Protein AF-A0A1Q8YEV8-F1 (afdb_monomer_lite)

Organism: NCBI:txid1111071

Secondary structure (DSSP, 8-state):
--HHHHHHHHHHHHHHHHHHHHTTTT--HHHHHH-HHHHHHHHHHHHHHHHHHHHHHHH-HHHHHH-TTS-HHHHHHHHHHHHH-TTT--HHHHHHIIIIIHHHHHHHHHHHHHHHHTTS----------------------------------PPPPSSPPPPP-------

Sequence (172 aa):
MNSSRIADYLEHMLEAALLACSYVEGLAREDFEQDKRTQQAVNLNLIILAEEATKVLKDNEAFANSHPQIPWRSMKGERTQMAHGYYEINLDTVWQTVQTALPGLIEIYQRCAKRFAERFVFRPLLATEIFIGDSPKCSHTSLCGNSKTTPKARTRPPIWPAPKRCSNPARV

Radius of gyration: 19.56 Å; chains: 1; bounding box: 61×42×49 Å

Foldseek 3Di:
DCPVVLLVLLVLLLVLLVQLLVLCVPNDLVRCVVDPVNVVSNLVSLLSNLVSLVVCCVVPVVVCVVCVLFVSVLSVVCNVVSVPPVPPPDSLQSVLCSVAASVLVSVVSVVVSVVSCVVVDDDDDDDDDDDDDDDDDDDDDDDDDDDDDDDPPPRDHHSDHHGDDDPPPPDD

InterPro domains:
  IPR008201 Ribonuclease HepT-like [PF01934] (13-110)

Structure (mmCIF, N/CA/C/O backbone):
data_AF-A0A1Q8YEV8-F1
#
_entry.id   AF-A0A1Q8YEV8-F1
#
loop_
_atom_site.group_PDB
_atom_site.id
_atom_site.type_symbol
_atom_site.label_atom_id
_atom_site.label_alt_id
_atom_site.label_comp_id
_atom_site.label_asym_id
_atom_site.label_entity_id
_atom_site.label_seq_id
_atom_site.pdbx_PDB_ins_code
_atom_site.Cartn_x
_atom_site.Cartn_y
_atom_site.Cartn_z
_atom_site.occupancy
_atom_site.B_iso_or_equiv
_atom_site.auth_seq_id
_atom_site.auth_comp_id
_atom_site.auth_asym_id
_atom_site.auth_atom_id
_atom_site.pdbx_PDB_model_num
ATOM 1 N N . MET A 1 1 ? 20.884 -3.942 -16.817 1.00 40.78 1 MET A N 1
ATOM 2 C CA . MET A 1 1 ? 19.631 -3.329 -16.316 1.00 40.78 1 MET A CA 1
ATOM 3 C C . MET A 1 1 ? 19.036 -4.254 -15.263 1.00 40.78 1 MET A C 1
ATOM 5 O O . MET A 1 1 ? 18.798 -5.421 -15.554 1.00 40.78 1 MET A O 1
ATOM 9 N N . ASN A 1 2 ? 18.932 -3.769 -14.023 1.00 51.00 2 ASN A N 1
ATOM 10 C CA . ASN A 1 2 ? 18.753 -4.565 -12.801 1.00 51.00 2 ASN A CA 1
ATOM 11 C C . ASN A 1 2 ? 17.334 -5.141 -12.660 1.00 51.00 2 ASN A C 1
ATOM 13 O O . ASN A 1 2 ? 16.544 -4.643 -11.866 1.00 51.00 2 ASN A O 1
ATOM 17 N N . SER A 1 3 ? 17.023 -6.211 -13.396 1.00 59.09 3 SER A N 1
ATOM 18 C CA . SER A 1 3 ? 15.749 -6.943 -13.250 1.00 59.09 3 SER A CA 1
ATOM 19 C C . SER A 1 3 ? 15.516 -7.436 -11.814 1.00 59.09 3 SER A C 1
ATOM 21 O O . SER A 1 3 ? 14.375 -7.490 -11.376 1.00 59.09 3 SER A O 1
ATOM 23 N N . SER A 1 4 ? 16.596 -7.699 -11.063 1.00 63.81 4 SER A N 1
ATOM 24 C CA . SER A 1 4 ? 16.548 -8.047 -9.634 1.00 63.81 4 SER A CA 1
ATOM 25 C C . SER A 1 4 ? 15.838 -6.989 -8.786 1.00 63.81 4 SER A C 1
ATOM 27 O O . SER A 1 4 ? 15.072 -7.343 -7.908 1.00 63.81 4 SER A O 1
ATOM 29 N N . ARG A 1 5 ? 16.022 -5.693 -9.082 1.00 82.31 5 ARG A N 1
ATOM 30 C CA . ARG A 1 5 ? 15.457 -4.611 -8.258 1.00 82.31 5 ARG A CA 1
ATOM 31 C C . ARG A 1 5 ? 13.951 -4.446 -8.433 1.00 82.31 5 ARG A C 1
ATOM 33 O O . ARG A 1 5 ? 13.282 -4.003 -7.515 1.00 82.31 5 ARG A O 1
ATOM 40 N N . ILE A 1 6 ? 13.417 -4.791 -9.608 1.00 86.50 6 ILE A N 1
ATOM 41 C CA . ILE A 1 6 ? 11.972 -4.695 -9.869 1.00 86.50 6 ILE A CA 1
ATOM 42 C C . ILE A 1 6 ? 11.220 -5.729 -9.035 1.00 86.50 6 ILE A C 1
ATOM 44 O O . ILE A 1 6 ? 10.160 -5.413 -8.507 1.00 86.50 6 ILE A O 1
ATOM 48 N N . ALA A 1 7 ? 11.765 -6.945 -8.925 1.00 86.31 7 ALA A N 1
ATOM 49 C CA . ALA A 1 7 ? 11.186 -7.987 -8.086 1.00 86.31 7 ALA A CA 1
ATOM 50 C C . ALA A 1 7 ? 11.122 -7.522 -6.624 1.00 86.31 7 ALA A C 1
ATOM 52 O O . ALA A 1 7 ? 10.035 -7.523 -6.057 1.00 86.31 7 ALA A O 1
ATOM 53 N N . ASP A 1 8 ? 12.229 -6.990 -6.091 1.00 89.06 8 ASP A N 1
ATOM 54 C CA . ASP A 1 8 ? 12.282 -6.440 -4.730 1.00 89.06 8 ASP A CA 1
ATOM 55 C C . ASP A 1 8 ? 11.231 -5.329 -4.518 1.00 89.06 8 ASP A C 1
ATOM 57 O O . ASP A 1 8 ? 10.497 -5.336 -3.532 1.00 89.06 8 ASP A O 1
ATOM 61 N N . TYR A 1 9 ? 11.095 -4.390 -5.467 1.00 91.00 9 TYR A N 1
ATOM 62 C CA . TYR A 1 9 ? 10.084 -3.326 -5.379 1.00 91.00 9 TYR A CA 1
ATOM 63 C C . TYR A 1 9 ? 8.660 -3.887 -5.372 1.00 91.00 9 TYR A C 1
ATOM 65 O O . TYR A 1 9 ? 7.830 -3.451 -4.581 1.00 91.00 9 TYR A O 1
ATOM 73 N N . LEU A 1 10 ? 8.365 -4.865 -6.231 1.00 91.19 10 LEU A N 1
ATOM 74 C CA . LEU A 1 10 ? 7.045 -5.494 -6.288 1.00 91.19 10 LEU A CA 1
ATOM 75 C C . LEU A 1 10 ? 6.728 -6.300 -5.025 1.00 91.19 10 LEU A C 1
ATOM 77 O O . LEU A 1 10 ? 5.574 -6.307 -4.602 1.00 91.19 10 LEU A O 1
ATOM 81 N N . GLU A 1 11 ? 7.721 -6.955 -4.427 1.00 90.69 11 GLU A N 1
ATOM 82 C CA . GLU A 1 11 ? 7.572 -7.668 -3.156 1.00 90.69 11 GLU A CA 1
ATOM 83 C C . GLU A 1 11 ? 7.269 -6.698 -2.012 1.00 90.69 11 GLU A C 1
ATOM 85 O O . GLU A 1 11 ? 6.273 -6.885 -1.314 1.00 90.69 11 GLU A O 1
ATOM 90 N N . HIS A 1 12 ? 8.028 -5.605 -1.885 1.00 92.06 12 HIS A N 1
ATOM 91 C CA . HIS A 1 12 ? 7.745 -4.567 -0.889 1.00 92.06 12 HIS A CA 1
ATOM 92 C C . HIS A 1 12 ? 6.364 -3.930 -1.093 1.00 92.06 12 HIS A C 1
ATOM 94 O O . HIS A 1 12 ? 5.642 -3.674 -0.130 1.00 92.06 12 HIS A O 1
ATOM 100 N N . MET A 1 13 ? 5.964 -3.688 -2.348 1.00 93.31 13 MET A N 1
ATOM 101 C CA . MET A 1 13 ? 4.626 -3.178 -2.656 1.00 93.31 13 MET A CA 1
ATOM 102 C C . MET A 1 13 ? 3.536 -4.173 -2.253 1.00 93.31 13 MET A C 1
ATOM 104 O O . MET A 1 13 ? 2.513 -3.778 -1.696 1.00 93.31 13 MET A O 1
ATOM 108 N N . LEU A 1 14 ? 3.736 -5.461 -2.526 1.00 94.06 14 LEU A N 1
ATOM 109 C CA . LEU A 1 14 ? 2.791 -6.502 -2.145 1.00 94.06 14 LEU A CA 1
ATOM 110 C C . LEU A 1 14 ? 2.643 -6.591 -0.622 1.00 94.06 14 LEU A C 1
ATOM 112 O O . LEU A 1 14 ? 1.517 -6.593 -0.129 1.00 94.06 14 LEU A O 1
ATOM 116 N N . GLU A 1 15 ? 3.755 -6.622 0.110 1.00 93.69 15 GLU A N 1
ATOM 117 C CA . GLU A 1 15 ? 3.759 -6.668 1.574 1.00 93.69 15 GLU A CA 1
ATOM 118 C C . GLU A 1 15 ? 3.039 -5.456 2.176 1.00 93.69 15 GLU A C 1
ATOM 120 O O . GLU A 1 15 ? 2.126 -5.621 2.985 1.00 93.69 15 GLU A O 1
ATOM 125 N N . ALA A 1 16 ? 3.366 -4.243 1.719 1.00 94.56 16 ALA A N 1
ATOM 126 C CA . ALA A 1 16 ? 2.732 -3.021 2.205 1.00 94.56 16 ALA A CA 1
ATOM 127 C C . ALA A 1 16 ? 1.218 -2.999 1.931 1.00 94.56 16 ALA A C 1
ATOM 129 O O . ALA A 1 16 ? 0.428 -2.599 2.788 1.00 94.56 16 ALA A O 1
ATOM 130 N N . ALA A 1 17 ? 0.787 -3.456 0.751 1.00 94.50 17 ALA A N 1
ATOM 131 C CA . ALA A 1 17 ? -0.633 -3.541 0.426 1.00 94.50 17 ALA A CA 1
ATOM 132 C C . ALA A 1 17 ? -1.368 -4.564 1.309 1.00 94.50 17 ALA A C 1
ATOM 134 O O . ALA A 1 17 ? -2.461 -4.271 1.792 1.00 94.50 17 ALA A O 1
ATOM 135 N N . LEU A 1 18 ? -0.767 -5.734 1.554 1.00 94.62 18 LEU A N 1
ATOM 136 C CA . LEU A 1 18 ? -1.335 -6.761 2.430 1.00 94.62 18 LEU A CA 1
ATOM 137 C C . LEU A 1 18 ? -1.459 -6.270 3.877 1.00 94.62 18 LEU A C 1
ATOM 139 O O . LEU A 1 18 ? -2.510 -6.457 4.484 1.00 94.62 18 LEU A O 1
ATOM 143 N N . LEU A 1 19 ? -0.430 -5.600 4.405 1.00 95.56 19 LEU A N 1
ATOM 144 C CA . LEU A 1 19 ? -0.462 -5.003 5.744 1.00 95.56 19 LEU A CA 1
ATOM 145 C C . LEU A 1 19 ? -1.547 -3.928 5.865 1.00 95.56 19 LEU A C 1
ATOM 147 O O . LEU A 1 19 ? -2.308 -3.922 6.827 1.00 95.56 19 LEU A O 1
ATOM 151 N N . ALA A 1 20 ? -1.667 -3.036 4.878 1.00 94.50 20 ALA A N 1
ATOM 152 C CA . ALA A 1 20 ? -2.713 -2.015 4.888 1.00 94.50 20 ALA A CA 1
ATOM 153 C C . ALA A 1 20 ? -4.124 -2.628 4.919 1.00 94.50 20 ALA A C 1
ATOM 155 O O . ALA A 1 20 ? -4.980 -2.138 5.654 1.00 94.50 20 ALA A O 1
ATOM 156 N N . CYS A 1 21 ? -4.362 -3.694 4.148 1.00 94.06 21 CYS A N 1
ATOM 157 C CA . CYS A 1 21 ? -5.642 -4.401 4.149 1.00 94.06 21 CYS A CA 1
ATOM 158 C C . CYS A 1 21 ? -5.900 -5.149 5.465 1.00 94.06 21 CYS A C 1
ATOM 160 O O . CYS A 1 21 ? -7.025 -5.106 5.956 1.00 94.06 21 CYS A O 1
ATOM 162 N N . SER A 1 22 ? -4.889 -5.789 6.062 1.00 95.81 22 SER A N 1
ATOM 163 C CA . SER A 1 22 ? -5.074 -6.553 7.304 1.00 95.81 22 SER A CA 1
ATOM 164 C C . SER A 1 22 ? -5.401 -5.666 8.507 1.00 95.81 22 SER A C 1
ATOM 166 O O . SER A 1 22 ? -6.171 -6.068 9.372 1.00 95.81 22 SER A O 1
ATOM 168 N N . TYR A 1 23 ? -4.896 -4.429 8.551 1.00 94.56 23 TYR A N 1
ATOM 169 C CA . TYR A 1 23 ? -5.214 -3.496 9.638 1.00 94.56 23 TYR A CA 1
ATOM 170 C C . TYR A 1 23 ? -6.669 -3.023 9.663 1.00 94.56 23 TYR A C 1
ATOM 172 O O . TYR A 1 23 ? -7.132 -2.554 10.699 1.00 94.56 23 TYR A O 1
ATOM 180 N N . VAL A 1 24 ? -7.385 -3.115 8.541 1.00 94.44 24 VAL A N 1
ATOM 181 C CA . VAL A 1 24 ? -8.796 -2.703 8.447 1.00 94.44 24 VAL A CA 1
ATOM 182 C C . VAL A 1 24 ? -9.750 -3.889 8.321 1.00 94.44 24 VAL A C 1
ATOM 184 O O . VAL A 1 24 ? -10.957 -3.700 8.163 1.00 94.44 24 VAL A O 1
ATOM 187 N N . GLU A 1 25 ? -9.226 -5.112 8.362 1.00 93.50 25 GLU A N 1
ATOM 188 C CA . GLU A 1 25 ? -10.025 -6.322 8.243 1.00 93.50 25 GLU A CA 1
ATOM 189 C C . GLU A 1 25 ? -10.980 -6.454 9.437 1.00 93.50 25 GLU A C 1
ATOM 191 O O . GLU A 1 25 ? -10.579 -6.370 10.595 1.00 93.50 25 GLU A O 1
ATOM 196 N N . GLY A 1 26 ? -12.273 -6.619 9.148 1.00 92.56 26 GLY A N 1
ATOM 197 C CA . GLY A 1 26 ? -13.317 -6.704 10.174 1.00 92.56 26 GLY A CA 1
ATOM 198 C C . GLY A 1 26 ? -13.626 -5.389 10.903 1.00 92.56 26 GLY A C 1
ATOM 199 O O . GLY A 1 26 ? -14.492 -5.385 11.775 1.00 92.56 26 GLY A O 1
ATOM 200 N N . LEU A 1 27 ? -12.969 -4.282 10.547 1.00 93.25 27 LEU A N 1
ATOM 201 C CA . LEU A 1 27 ? -13.183 -2.973 11.161 1.00 93.25 27 LEU A CA 1
ATOM 202 C C . LEU A 1 27 ? -14.345 -2.236 10.474 1.00 93.25 27 LEU A C 1
ATOM 204 O O . LEU A 1 27 ? -14.448 -2.236 9.244 1.00 93.25 27 LEU A O 1
ATOM 208 N N . ALA A 1 28 ? -15.218 -1.582 11.245 1.00 94.06 28 ALA A N 1
ATOM 209 C CA . ALA A 1 28 ? -16.213 -0.677 10.674 1.00 94.06 28 ALA A CA 1
ATOM 210 C C . ALA A 1 28 ? -15.571 0.667 10.285 1.00 94.06 28 ALA A C 1
ATOM 212 O O . ALA A 1 28 ? -14.502 1.041 10.775 1.00 94.06 28 ALA A O 1
ATOM 213 N N . ARG A 1 29 ? -16.237 1.428 9.407 1.00 91.44 29 ARG A N 1
ATOM 214 C CA . ARG A 1 29 ? -15.738 2.738 8.956 1.00 91.44 29 ARG A CA 1
ATOM 215 C C . ARG A 1 29 ? -15.567 3.694 10.134 1.00 91.44 29 ARG A C 1
ATOM 217 O O . ARG A 1 29 ? -14.560 4.394 10.204 1.00 91.44 29 ARG A O 1
ATOM 224 N N . GLU A 1 30 ? -16.545 3.716 11.026 1.00 93.38 30 GLU A N 1
ATOM 225 C CA . GLU A 1 30 ? -16.625 4.602 12.184 1.00 93.38 30 GLU A CA 1
ATOM 226 C C . GLU A 1 30 ? -15.534 4.275 13.212 1.00 93.38 30 GLU A C 1
ATOM 228 O O . GLU A 1 30 ? -14.936 5.184 13.787 1.00 93.38 30 GLU A O 1
ATOM 233 N N . ASP A 1 31 ? -15.218 2.989 13.388 1.00 94.00 31 ASP A N 1
ATOM 234 C CA . ASP A 1 31 ? -14.131 2.544 14.264 1.00 94.00 31 ASP A CA 1
ATOM 235 C C . ASP A 1 31 ? -12.770 2.963 13.696 1.00 94.00 31 ASP A C 1
ATOM 237 O O . ASP A 1 31 ? -11.914 3.479 14.418 1.00 94.00 31 ASP A O 1
ATOM 241 N N . PHE A 1 32 ? -12.589 2.839 12.376 1.00 92.81 32 PHE A N 1
ATOM 242 C CA . PHE A 1 32 ? -11.385 3.322 11.704 1.00 92.81 32 PHE A CA 1
ATOM 243 C C . PHE A 1 32 ? -11.197 4.836 11.858 1.00 92.81 32 PHE A C 1
ATOM 245 O O . PHE A 1 32 ? -10.067 5.283 12.020 1.00 92.81 32 PHE A O 1
ATOM 252 N N 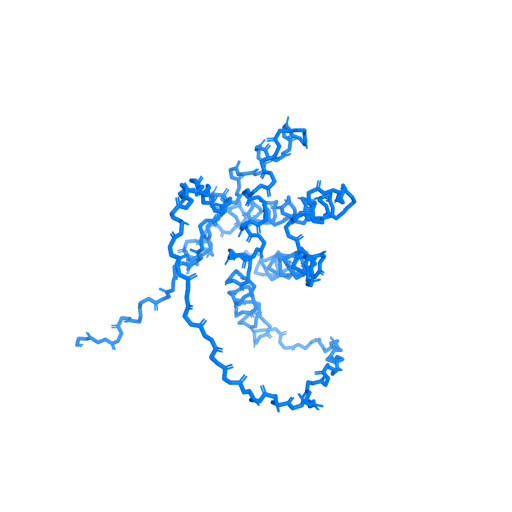. GLU A 1 33 ? -12.265 5.642 11.840 1.00 90.25 33 GLU A N 1
ATOM 253 C CA . GLU A 1 33 ? -12.181 7.099 12.061 1.00 90.25 33 GLU A CA 1
ATOM 254 C C . GLU A 1 33 ? -11.728 7.482 13.471 1.00 90.25 33 GLU A C 1
ATOM 256 O O . GLU A 1 33 ? -11.120 8.541 13.658 1.00 90.25 33 GLU A O 1
ATOM 261 N N . GLN A 1 34 ? -11.989 6.627 14.457 1.00 92.88 34 GLN A N 1
ATOM 262 C CA . GLN A 1 34 ? -11.623 6.874 15.850 1.00 92.88 34 GLN A CA 1
ATOM 263 C C . GLN A 1 34 ? -10.254 6.282 16.211 1.00 92.88 34 GLN A C 1
ATOM 265 O O . GLN A 1 34 ? -9.574 6.796 17.103 1.00 92.88 34 GLN A O 1
ATOM 270 N N . ASP A 1 35 ? -9.797 5.260 15.486 1.00 94.19 35 ASP A N 1
ATOM 271 C CA . ASP A 1 35 ? -8.506 4.619 15.717 1.00 94.19 35 ASP A CA 1
ATOM 272 C C . ASP A 1 35 ? -7.356 5.286 14.940 1.00 94.19 35 ASP A C 1
ATOM 274 O O . ASP A 1 35 ? -6.956 4.880 13.842 1.00 94.19 35 ASP A O 1
ATOM 278 N N . LYS A 1 36 ? -6.744 6.295 15.568 1.00 91.12 36 LYS A N 1
ATOM 279 C CA . LYS A 1 36 ? -5.566 6.992 15.023 1.00 91.12 36 LYS A CA 1
ATOM 280 C C . LYS A 1 36 ? -4.369 6.075 14.770 1.00 91.12 36 LYS A C 1
ATOM 282 O O . LYS A 1 36 ? -3.587 6.352 13.862 1.00 91.12 36 LYS A O 1
ATOM 287 N N . ARG A 1 37 ? -4.193 5.008 15.555 1.00 93.88 37 ARG A N 1
ATOM 288 C CA . ARG A 1 37 ? -3.063 4.085 15.386 1.00 93.88 37 ARG A CA 1
ATOM 289 C C . ARG A 1 37 ? -3.225 3.317 14.081 1.00 93.88 37 ARG A C 1
ATOM 291 O O . ARG A 1 37 ? -2.279 3.243 13.298 1.00 93.88 37 ARG A O 1
ATOM 298 N N . THR A 1 38 ? -4.425 2.803 13.831 1.00 94.06 38 THR A N 1
ATOM 299 C CA . THR A 1 38 ? -4.749 2.095 12.590 1.00 94.06 38 THR A CA 1
ATOM 300 C C . THR A 1 38 ? -4.668 3.027 11.383 1.00 94.06 38 THR A C 1
ATOM 302 O O . THR A 1 38 ? -4.045 2.671 10.382 1.00 94.06 38 THR A O 1
ATOM 305 N N . GLN A 1 39 ? -5.167 4.263 11.489 1.00 91.56 39 GLN A N 1
ATOM 306 C CA . GLN A 1 39 ? -5.002 5.277 10.436 1.00 91.56 39 GLN A CA 1
ATOM 307 C C . GLN A 1 39 ? -3.528 5.519 10.089 1.00 91.56 39 GLN A C 1
ATOM 309 O O . GLN A 1 39 ? -3.159 5.531 8.916 1.00 91.56 39 GLN A O 1
ATOM 314 N N . GLN A 1 40 ? -2.669 5.697 11.096 1.00 90.44 40 GLN A N 1
ATOM 315 C CA . GLN A 1 40 ? -1.236 5.912 10.891 1.00 90.44 40 GLN A CA 1
ATOM 316 C C . GLN A 1 40 ? -0.559 4.698 10.250 1.00 90.44 40 GLN A C 1
ATOM 318 O O . GLN A 1 40 ? 0.242 4.868 9.330 1.00 90.44 40 GLN A O 1
ATOM 323 N N . ALA A 1 41 ? -0.904 3.487 10.692 1.00 93.38 41 ALA A N 1
ATOM 324 C CA . ALA A 1 41 ? -0.370 2.250 10.132 1.00 93.38 41 ALA A CA 1
ATOM 325 C C . ALA A 1 41 ? -0.766 2.077 8.656 1.00 93.38 41 ALA A C 1
ATOM 327 O O . ALA A 1 41 ? 0.085 1.780 7.816 1.00 93.38 41 ALA A O 1
ATOM 328 N N . VAL A 1 42 ? -2.029 2.338 8.310 1.00 92.81 42 VAL A N 1
ATOM 329 C CA . VAL A 1 42 ? -2.506 2.320 6.920 1.00 92.81 42 VAL A CA 1
ATOM 330 C C . VAL A 1 42 ? -1.798 3.384 6.081 1.00 92.81 42 VAL A C 1
ATOM 332 O O . VAL A 1 42 ? -1.255 3.069 5.023 1.00 92.81 42 VAL A O 1
ATOM 335 N N . ASN A 1 43 ? -1.740 4.629 6.558 1.00 90.25 43 ASN A N 1
ATOM 336 C CA . ASN A 1 43 ? -1.121 5.734 5.823 1.00 90.25 43 ASN A CA 1
ATOM 337 C C . ASN A 1 43 ? 0.362 5.479 5.537 1.00 90.25 43 ASN A C 1
ATOM 339 O O . ASN A 1 43 ? 0.824 5.741 4.427 1.00 90.25 43 ASN A O 1
ATOM 343 N N . LEU A 1 44 ? 1.103 4.921 6.499 1.00 91.06 44 LEU A N 1
ATOM 344 C CA . LEU A 1 44 ? 2.503 4.554 6.297 1.00 91.06 44 LEU A CA 1
ATOM 345 C C . LEU A 1 44 ? 2.661 3.557 5.141 1.00 91.06 44 LEU A C 1
ATOM 347 O O . LEU A 1 44 ? 3.516 3.745 4.277 1.00 91.06 44 LEU A O 1
ATOM 351 N N . ASN A 1 45 ? 1.811 2.533 5.082 1.00 93.56 45 ASN A N 1
ATOM 352 C CA . ASN A 1 45 ? 1.858 1.539 4.012 1.00 93.56 45 ASN A CA 1
ATOM 353 C C . ASN A 1 45 ? 1.485 2.127 2.642 1.00 93.56 45 ASN A C 1
ATOM 355 O O . ASN A 1 45 ? 2.107 1.785 1.635 1.00 93.56 45 ASN A O 1
ATOM 359 N N . LEU A 1 46 ? 0.539 3.070 2.586 1.00 91.06 46 LEU A N 1
ATOM 360 C CA . LEU A 1 46 ? 0.230 3.798 1.350 1.00 91.06 46 LEU A CA 1
ATOM 361 C C . LEU A 1 46 ? 1.412 4.659 0.869 1.00 91.06 46 LEU A C 1
ATOM 363 O O . LEU A 1 46 ? 1.665 4.743 -0.335 1.00 91.06 46 LEU A O 1
ATOM 367 N N . ILE A 1 47 ? 2.174 5.252 1.791 1.00 90.19 47 ILE A N 1
ATOM 368 C CA . ILE A 1 47 ? 3.395 6.003 1.467 1.00 90.19 47 ILE A CA 1
ATOM 369 C C . ILE A 1 47 ? 4.486 5.071 0.930 1.00 90.19 47 ILE A C 1
ATOM 371 O O . ILE A 1 47 ? 5.126 5.409 -0.067 1.00 90.19 47 ILE A O 1
ATOM 375 N N . ILE A 1 48 ? 4.680 3.900 1.543 1.00 91.19 48 ILE A N 1
ATOM 376 C CA . ILE A 1 48 ? 5.639 2.890 1.064 1.00 91.19 48 ILE A CA 1
ATOM 377 C C . ILE A 1 48 ? 5.293 2.480 -0.372 1.00 91.19 48 ILE A C 1
ATOM 379 O O . ILE A 1 48 ? 6.150 2.533 -1.251 1.00 91.19 48 ILE A O 1
ATOM 383 N N . LEU A 1 49 ? 4.022 2.176 -0.645 1.00 92.12 49 LEU A N 1
ATOM 384 C CA . LEU A 1 49 ? 3.532 1.866 -1.991 1.00 92.12 49 LEU A CA 1
ATOM 385 C C . LEU A 1 49 ? 3.864 2.966 -3.010 1.00 92.12 49 LEU A C 1
ATOM 387 O O . LEU A 1 49 ? 4.317 2.679 -4.120 1.00 92.12 49 LEU A O 1
ATOM 391 N N . ALA A 1 50 ? 3.649 4.228 -2.641 1.00 90.38 50 ALA A N 1
ATOM 392 C CA . ALA A 1 50 ? 3.940 5.372 -3.495 1.00 90.38 50 ALA A CA 1
ATOM 393 C C . ALA A 1 50 ? 5.449 5.569 -3.746 1.00 90.38 50 ALA A C 1
ATOM 395 O O . ALA A 1 50 ? 5.861 5.962 -4.845 1.00 90.38 50 ALA A O 1
ATOM 396 N N . GLU A 1 51 ? 6.283 5.279 -2.748 1.00 91.06 51 GLU A N 1
ATOM 397 C CA . GLU A 1 51 ? 7.740 5.340 -2.861 1.00 91.06 51 GLU A CA 1
ATOM 398 C C . GLU A 1 51 ? 8.280 4.254 -3.795 1.00 91.06 51 GLU A C 1
ATOM 400 O O . GLU A 1 51 ? 9.038 4.556 -4.719 1.00 91.06 51 GLU A O 1
ATOM 405 N N . GLU A 1 52 ? 7.835 3.011 -3.629 1.00 92.56 52 GLU A N 1
ATOM 406 C CA . GLU A 1 52 ? 8.234 1.908 -4.507 1.00 92.56 52 GLU A CA 1
ATOM 407 C C . GLU A 1 52 ? 7.752 2.134 -5.949 1.00 92.56 52 GLU A C 1
ATOM 409 O O . GLU A 1 52 ? 8.526 1.981 -6.896 1.00 92.56 52 GLU A O 1
ATOM 414 N N . ALA A 1 53 ? 6.528 2.641 -6.143 1.00 91.69 53 ALA A N 1
ATOM 415 C CA . ALA A 1 53 ? 6.044 3.055 -7.463 1.00 91.69 53 ALA A CA 1
ATOM 416 C C . ALA A 1 53 ? 6.932 4.142 -8.102 1.00 91.69 53 ALA A C 1
ATOM 418 O O . ALA A 1 53 ? 7.177 4.132 -9.313 1.00 91.69 53 ALA A O 1
ATOM 419 N N . THR A 1 54 ? 7.450 5.072 -7.296 1.00 91.00 54 THR A N 1
ATOM 420 C CA . THR A 1 54 ? 8.370 6.119 -7.759 1.00 91.00 54 THR A CA 1
ATOM 421 C C . THR A 1 54 ? 9.716 5.537 -8.188 1.00 91.00 54 THR A C 1
ATOM 423 O O . THR A 1 54 ? 10.243 5.945 -9.227 1.00 91.00 54 THR A O 1
ATOM 426 N N . LYS A 1 55 ? 10.253 4.568 -7.437 1.00 91.38 55 LYS A N 1
ATOM 427 C CA . LYS A 1 55 ? 11.484 3.846 -7.794 1.00 91.38 55 LYS A CA 1
ATOM 428 C C . LYS A 1 55 ? 11.309 3.052 -9.084 1.00 91.38 55 LYS A C 1
ATOM 430 O O . LYS A 1 55 ? 12.153 3.167 -9.965 1.00 91.38 55 LYS A O 1
ATOM 435 N N . VAL A 1 56 ? 10.188 2.346 -9.258 1.00 91.12 56 VAL A N 1
ATOM 436 C CA . VAL A 1 56 ? 9.871 1.629 -10.508 1.00 91.12 56 VAL A CA 1
ATOM 437 C C . VAL A 1 56 ? 9.834 2.587 -11.699 1.00 91.12 56 VAL A C 1
ATOM 439 O O . VAL A 1 56 ? 10.472 2.320 -12.713 1.00 91.12 56 VAL A O 1
ATOM 442 N N . LEU A 1 57 ? 9.149 3.729 -11.579 1.00 90.31 57 LEU A N 1
ATOM 443 C CA . LEU A 1 57 ? 9.098 4.729 -12.652 1.00 90.31 57 LEU A CA 1
ATOM 444 C C . LEU A 1 57 ? 10.476 5.310 -12.997 1.00 90.31 57 LEU A C 1
ATOM 446 O O . LEU A 1 57 ? 10.728 5.613 -14.159 1.00 90.31 57 LEU A O 1
ATOM 450 N N . LYS A 1 58 ? 11.350 5.492 -12.002 1.00 89.38 58 LYS A N 1
ATOM 451 C CA . LYS A 1 58 ? 12.691 6.062 -12.185 1.00 89.38 58 LYS A CA 1
ATOM 452 C C . LYS A 1 58 ? 13.676 5.055 -12.778 1.00 89.38 58 LYS A C 1
ATOM 454 O O . LYS A 1 58 ? 14.410 5.387 -13.704 1.00 89.38 58 LYS A O 1
ATOM 459 N N . ASP A 1 59 ? 13.695 3.844 -12.237 1.00 88.44 59 ASP A N 1
ATOM 460 C CA . ASP A 1 59 ? 14.713 2.839 -12.540 1.00 88.44 59 ASP A CA 1
ATOM 461 C C . ASP A 1 59 ? 14.277 1.898 -13.676 1.00 88.44 59 ASP A C 1
ATOM 463 O O . ASP A 1 59 ? 15.116 1.218 -14.278 1.00 88.44 59 ASP A O 1
ATOM 467 N N . ASN A 1 60 ? 12.972 1.823 -13.974 1.00 87.31 60 ASN A N 1
ATOM 468 C CA . ASN A 1 60 ? 12.427 0.934 -14.997 1.00 87.31 60 ASN A CA 1
ATOM 469 C C . ASN A 1 60 ? 11.095 1.404 -15.623 1.00 87.31 60 ASN A C 1
ATOM 471 O O . ASN A 1 60 ? 10.069 0.724 -15.560 1.00 87.31 60 ASN A O 1
ATOM 475 N N . GLU A 1 61 ? 11.112 2.547 -16.311 1.00 88.06 61 GLU A N 1
ATOM 476 C CA . GLU A 1 61 ? 9.915 3.093 -16.971 1.00 88.06 61 GLU A CA 1
ATOM 477 C C . GLU A 1 61 ? 9.283 2.126 -17.998 1.00 88.06 61 GLU A C 1
ATOM 479 O O . GLU A 1 61 ? 8.059 2.045 -18.111 1.00 88.06 61 GLU A O 1
ATOM 484 N N . ALA A 1 62 ? 10.092 1.326 -18.703 1.00 89.06 62 ALA A N 1
ATOM 485 C CA . ALA A 1 62 ? 9.594 0.315 -19.641 1.00 89.06 62 ALA A CA 1
ATOM 486 C C . ALA A 1 62 ? 8.699 -0.735 -18.954 1.00 89.06 62 ALA A C 1
ATOM 488 O O . ALA A 1 62 ? 7.664 -1.130 -19.500 1.00 89.06 62 ALA A O 1
ATOM 489 N N . PHE A 1 63 ? 9.049 -1.153 -17.732 1.00 89.38 63 PHE A N 1
ATOM 490 C CA . PHE A 1 63 ? 8.210 -2.0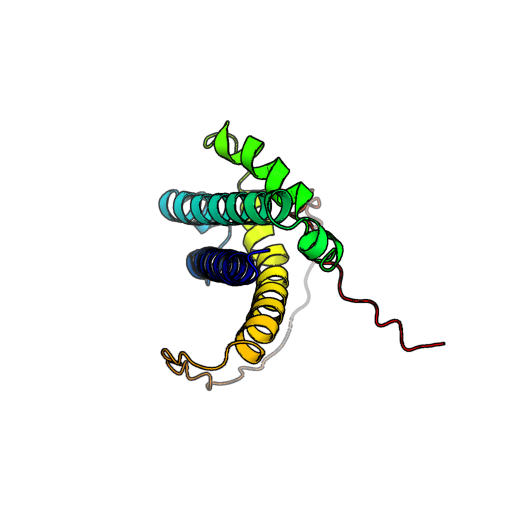49 -16.944 1.00 89.38 63 PHE A CA 1
ATOM 491 C C . PHE A 1 63 ? 6.877 -1.387 -16.581 1.00 89.38 63 PHE A C 1
ATOM 493 O O . PHE A 1 63 ? 5.825 -1.989 -16.803 1.00 89.38 63 PHE A O 1
ATOM 500 N N . ALA A 1 64 ? 6.901 -0.135 -16.115 1.00 89.12 64 ALA A N 1
ATOM 501 C CA . ALA A 1 64 ? 5.686 0.612 -15.791 1.00 89.12 64 ALA A CA 1
ATOM 502 C C . ALA A 1 64 ? 4.757 0.765 -17.011 1.00 89.12 64 ALA A C 1
ATOM 504 O O . ALA A 1 64 ? 3.553 0.525 -16.910 1.00 89.12 64 ALA A O 1
ATOM 505 N N . ASN A 1 65 ? 5.319 1.070 -18.185 1.00 89.19 65 ASN A N 1
ATOM 506 C CA . ASN A 1 65 ? 4.569 1.201 -19.438 1.00 89.19 65 ASN A CA 1
ATOM 507 C C . ASN A 1 65 ? 3.948 -0.124 -19.909 1.00 89.19 65 ASN A C 1
ATOM 509 O O . ASN A 1 65 ? 2.876 -0.114 -20.509 1.00 89.19 65 ASN A O 1
ATOM 513 N N . SER A 1 66 ? 4.586 -1.263 -19.620 1.00 88.94 66 SER A N 1
ATOM 514 C CA . SER A 1 66 ? 4.024 -2.594 -19.914 1.00 88.94 66 SER A CA 1
ATOM 515 C C . SER A 1 66 ? 2.968 -3.064 -18.904 1.00 88.94 66 SER A C 1
ATOM 517 O O . SER A 1 66 ? 2.249 -4.022 -19.184 1.00 88.94 66 SER A O 1
ATOM 519 N N . HIS A 1 67 ? 2.828 -2.374 -17.766 1.00 89.56 67 HIS A N 1
ATOM 520 C CA . HIS A 1 67 ? 1.830 -2.663 -16.733 1.00 89.56 67 HIS A CA 1
ATOM 521 C C . HIS A 1 67 ? 0.938 -1.436 -16.447 1.00 89.56 67 HIS A C 1
ATOM 523 O O . HIS A 1 67 ? 0.905 -0.954 -15.309 1.00 89.56 67 HIS A O 1
ATOM 529 N N . PRO A 1 68 ? 0.188 -0.918 -17.445 1.00 89.62 68 PRO A N 1
ATOM 530 C CA . PRO A 1 68 ? -0.629 0.294 -17.306 1.00 89.62 68 PRO A CA 1
ATOM 531 C C . PRO A 1 68 ? -1.849 0.123 -16.386 1.00 89.62 68 PRO A C 1
ATOM 533 O O . PRO A 1 68 ? -2.523 1.099 -16.061 1.00 89.62 68 PRO A O 1
ATOM 536 N N . GLN A 1 69 ? -2.162 -1.109 -15.979 1.00 89.06 69 GLN A N 1
ATOM 537 C CA . GLN A 1 69 ? -3.198 -1.408 -14.994 1.00 89.06 69 GLN A CA 1
ATOM 538 C C . GLN A 1 69 ? -2.848 -0.897 -13.591 1.00 89.06 69 GLN A C 1
ATOM 540 O O . GLN A 1 69 ? -3.758 -0.651 -12.806 1.00 89.06 69 GLN A O 1
ATOM 545 N N . ILE A 1 70 ? -1.557 -0.730 -13.281 1.00 89.19 70 ILE A N 1
ATOM 546 C CA . ILE A 1 70 ? -1.107 -0.120 -12.029 1.00 89.19 70 ILE A CA 1
ATOM 547 C C . ILE A 1 70 ? -1.036 1.397 -12.259 1.00 89.19 70 ILE A C 1
ATOM 549 O O . ILE A 1 70 ? -0.384 1.844 -13.208 1.00 89.19 70 ILE A O 1
ATOM 553 N N . PRO A 1 71 ? -1.685 2.222 -11.421 1.00 89.50 71 PRO A N 1
ATOM 554 C CA . PRO A 1 71 ? -1.742 3.666 -11.614 1.00 89.50 71 PRO A CA 1
ATOM 555 C C . PRO A 1 71 ? -0.457 4.360 -11.125 1.00 89.50 71 PRO A C 1
ATOM 557 O O . PRO A 1 71 ? -0.501 5.259 -10.289 1.00 89.50 71 PRO A O 1
ATOM 560 N N . TRP A 1 72 ? 0.701 3.974 -11.671 1.00 89.62 72 TRP A N 1
ATOM 561 C CA . TRP A 1 72 ? 2.040 4.385 -11.222 1.00 89.62 72 TRP A CA 1
ATOM 562 C C . TRP A 1 72 ? 2.198 5.894 -11.004 1.00 89.62 72 TRP A C 1
ATOM 564 O O . TRP A 1 72 ? 2.731 6.338 -9.989 1.00 89.62 72 TRP A O 1
ATOM 574 N N . ARG A 1 73 ? 1.732 6.703 -11.966 1.00 85.62 73 ARG A N 1
ATOM 575 C CA . ARG A 1 73 ? 1.855 8.168 -11.909 1.00 85.62 73 ARG A CA 1
ATOM 576 C C . ARG A 1 73 ? 0.960 8.778 -10.832 1.00 85.62 73 ARG A C 1
ATOM 578 O O . ARG A 1 73 ? 1.393 9.717 -10.173 1.00 85.62 73 ARG A O 1
ATOM 585 N N . SER A 1 74 ? -0.239 8.228 -10.630 1.00 83.12 74 SER A N 1
ATOM 586 C CA . SER A 1 74 ? -1.120 8.628 -9.529 1.00 83.12 74 SER A CA 1
ATOM 587 C C . SER A 1 74 ? -0.494 8.257 -8.187 1.00 83.12 74 SER A C 1
ATOM 589 O O . SER A 1 74 ? -0.403 9.108 -7.316 1.00 83.12 74 SER A O 1
ATOM 591 N N . MET A 1 75 ? 0.052 7.043 -8.049 1.00 85.00 75 MET A N 1
ATOM 592 C CA . MET A 1 75 ? 0.761 6.622 -6.832 1.00 85.00 75 MET A CA 1
ATOM 593 C C . MET A 1 75 ? 1.917 7.562 -6.487 1.00 85.00 75 MET A C 1
ATOM 595 O O . MET A 1 75 ? 1.994 8.052 -5.365 1.00 85.00 75 MET A O 1
ATOM 599 N N . LYS A 1 76 ? 2.757 7.901 -7.471 1.00 79.44 76 LYS A N 1
ATOM 600 C CA . LYS A 1 76 ? 3.841 8.876 -7.303 1.00 79.44 76 LYS A CA 1
ATOM 601 C C . LYS A 1 76 ? 3.338 10.270 -6.902 1.00 79.44 76 LYS A C 1
ATOM 603 O O . LYS A 1 76 ? 3.950 10.899 -6.044 1.00 79.44 76 LYS A O 1
ATOM 608 N N . GLY A 1 77 ? 2.264 10.761 -7.524 1.00 69.19 77 GLY A N 1
ATOM 609 C CA . GLY A 1 77 ? 1.705 12.088 -7.237 1.00 69.19 77 GLY A CA 1
ATOM 610 C C . GLY A 1 77 ? 1.134 12.208 -5.822 1.00 69.19 77 GLY A C 1
ATOM 611 O O . GLY A 1 77 ? 1.351 13.210 -5.144 1.00 69.19 77 GLY A O 1
ATOM 612 N N . GLU A 1 78 ? 0.488 11.150 -5.340 1.00 66.38 78 GLU A N 1
ATOM 613 C CA . GLU A 1 78 ? -0.163 11.109 -4.025 1.00 66.38 78 GLU A CA 1
ATOM 614 C C . GLU A 1 78 ? 0.839 11.041 -2.861 1.00 66.38 78 GLU A C 1
ATOM 616 O O . GLU A 1 78 ? 0.514 11.454 -1.748 1.00 66.38 78 GLU A O 1
ATOM 621 N N . ARG A 1 79 ? 2.101 10.643 -3.109 1.00 62.81 79 ARG A N 1
ATOM 622 C CA . ARG A 1 79 ? 3.188 10.775 -2.119 1.00 62.81 79 ARG A CA 1
ATOM 623 C C . ARG A 1 79 ? 3.331 12.221 -1.646 1.00 62.81 79 ARG A C 1
ATOM 625 O O . ARG A 1 79 ? 3.509 12.457 -0.454 1.00 62.81 79 ARG A O 1
ATOM 632 N N . THR A 1 80 ? 3.264 13.187 -2.564 1.00 56.38 80 THR A N 1
ATOM 633 C CA . THR A 1 80 ? 3.426 14.612 -2.241 1.00 56.38 80 THR A CA 1
ATOM 634 C C . THR A 1 80 ? 2.276 15.116 -1.374 1.00 56.38 80 THR A C 1
ATOM 636 O O . THR A 1 80 ? 2.507 15.910 -0.468 1.00 56.38 80 THR A O 1
ATOM 639 N N . GLN A 1 81 ? 1.060 14.610 -1.591 1.00 60.81 81 GLN A N 1
ATOM 640 C CA . GLN A 1 81 ? -0.114 15.005 -0.818 1.00 60.81 81 GLN A CA 1
ATOM 641 C C . GLN A 1 81 ? -0.157 14.338 0.567 1.00 60.81 81 GLN A C 1
ATOM 643 O O . GLN A 1 81 ? -0.419 15.019 1.556 1.00 60.81 81 GLN A O 1
ATOM 648 N N . MET A 1 82 ? 0.194 13.050 0.673 1.00 65.00 82 MET A N 1
ATOM 649 C CA . MET A 1 82 ? 0.275 12.352 1.966 1.00 65.00 82 MET A CA 1
ATOM 650 C C . MET A 1 82 ? 1.441 12.839 2.839 1.00 65.00 82 MET A C 1
ATOM 652 O O . MET A 1 82 ? 1.300 12.921 4.056 1.00 65.00 82 MET A O 1
ATOM 656 N N . ALA A 1 83 ? 2.588 13.189 2.242 1.00 57.66 83 ALA A N 1
ATOM 657 C CA . ALA A 1 83 ? 3.773 13.619 2.989 1.00 57.66 83 ALA A CA 1
ATOM 658 C C . ALA A 1 83 ? 3.697 15.070 3.497 1.00 57.66 83 ALA A C 1
ATOM 660 O O . ALA A 1 83 ? 4.346 15.393 4.489 1.00 57.66 83 ALA A O 1
ATOM 661 N N . HIS A 1 84 ? 2.936 15.948 2.833 1.00 57.53 84 HIS A N 1
ATOM 662 C CA . HIS A 1 84 ? 2.853 17.371 3.193 1.00 57.53 84 HIS A CA 1
ATOM 663 C C . HIS A 1 84 ? 1.740 17.704 4.197 1.00 57.53 84 HIS A C 1
ATOM 665 O O . HIS A 1 84 ? 1.733 18.807 4.737 1.00 57.53 84 HIS A O 1
ATOM 671 N N . GLY A 1 85 ? 0.830 16.774 4.499 1.00 52.97 85 GLY A N 1
ATOM 672 C CA . GLY A 1 85 ? -0.310 17.074 5.359 1.00 52.97 85 GLY A CA 1
ATOM 673 C C . GLY A 1 85 ? -0.901 15.852 6.036 1.00 52.97 85 GLY A C 1
ATOM 674 O O . GLY A 1 85 ? -2.066 15.561 5.811 1.00 52.97 85 GLY A O 1
ATOM 675 N N . TYR A 1 86 ? -0.151 15.177 6.918 1.00 53.66 86 TYR A N 1
ATOM 676 C CA . TYR A 1 86 ? -0.683 14.101 7.778 1.00 53.66 86 TYR A CA 1
ATOM 677 C C . TYR A 1 86 ? -1.964 14.496 8.548 1.00 53.66 86 TYR A C 1
ATOM 679 O O . TYR A 1 86 ? -2.721 13.619 8.951 1.00 53.66 86 TYR A O 1
ATOM 687 N N . TYR A 1 87 ? -2.219 15.797 8.736 1.00 50.41 87 TYR A N 1
ATOM 688 C CA . TYR A 1 87 ? -3.417 16.333 9.393 1.00 50.41 87 TYR A CA 1
ATOM 689 C C . TYR A 1 87 ? -4.601 16.613 8.447 1.00 50.41 87 TYR A C 1
ATOM 691 O O . TYR A 1 87 ? -5.720 16.760 8.927 1.00 50.41 87 TYR A O 1
ATOM 699 N N . GLU A 1 88 ? -4.383 16.669 7.130 1.00 63.69 88 GLU A N 1
ATOM 700 C CA . GLU A 1 88 ? -5.414 16.993 6.125 1.00 63.69 88 GLU A CA 1
ATOM 701 C C . GLU A 1 88 ? -5.740 15.813 5.192 1.00 63.69 88 GLU A C 1
ATOM 703 O O . GLU A 1 88 ? -6.511 15.958 4.238 1.00 63.69 88 GLU A O 1
ATOM 708 N N . ILE A 1 89 ? -5.176 14.626 5.453 1.00 72.69 89 ILE A N 1
ATOM 709 C CA . ILE A 1 89 ? -5.506 13.423 4.686 1.00 72.69 89 ILE A CA 1
ATOM 710 C C . ILE A 1 89 ? -6.990 13.108 4.887 1.00 72.69 89 ILE A C 1
ATOM 712 O O . ILE A 1 89 ? -7.461 12.869 5.999 1.00 72.69 89 ILE A O 1
ATOM 716 N N . ASN A 1 90 ? -7.732 13.078 3.783 1.00 81.06 90 ASN A N 1
ATOM 717 C CA . ASN A 1 90 ? -9.136 12.709 3.802 1.00 81.06 90 ASN A CA 1
ATOM 718 C C . ASN A 1 90 ? -9.276 11.203 4.095 1.00 81.06 90 ASN A C 1
ATOM 720 O O . ASN A 1 90 ? -8.972 10.362 3.242 1.00 81.06 90 ASN A O 1
ATOM 724 N N . LEU A 1 91 ? -9.752 10.881 5.301 1.00 85.62 91 LEU A N 1
ATOM 725 C CA . LEU A 1 91 ? -9.924 9.506 5.772 1.00 85.62 91 LEU A CA 1
ATOM 726 C C . LEU A 1 91 ? -10.934 8.704 4.940 1.00 85.62 91 LEU A C 1
ATOM 728 O O . LEU A 1 91 ? -10.753 7.495 4.808 1.00 85.62 91 LEU A O 1
ATOM 732 N N . ASP A 1 92 ? -11.938 9.341 4.320 1.00 85.94 92 ASP A N 1
ATOM 733 C CA . ASP A 1 92 ? -12.858 8.64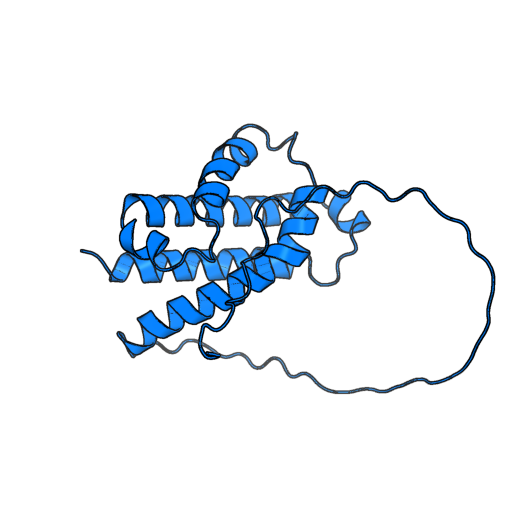4 3.410 1.00 85.94 92 ASP A CA 1
ATOM 734 C C . ASP A 1 92 ? -12.104 8.120 2.197 1.00 85.94 92 ASP A C 1
ATOM 736 O O . ASP A 1 92 ? -12.286 6.976 1.783 1.00 85.94 92 ASP A O 1
ATOM 740 N N . THR A 1 93 ? -11.231 8.953 1.633 1.00 85.06 93 THR A N 1
ATOM 741 C CA . THR A 1 93 ? -10.436 8.584 0.467 1.00 85.06 93 THR A CA 1
ATOM 742 C C . THR A 1 93 ? -9.467 7.453 0.819 1.00 85.06 93 THR A C 1
ATOM 744 O O . THR A 1 93 ? -9.346 6.500 0.049 1.00 85.06 93 THR A O 1
ATOM 747 N N . VAL A 1 94 ? -8.824 7.501 1.993 1.00 88.62 94 VAL A N 1
ATOM 748 C CA . VAL A 1 94 ? -7.957 6.415 2.496 1.00 88.62 94 VAL A CA 1
ATOM 749 C C . VAL A 1 94 ? -8.750 5.122 2.652 1.00 88.62 94 VAL A C 1
ATOM 751 O O . VAL A 1 94 ? -8.371 4.103 2.077 1.00 88.62 94 VAL A O 1
ATOM 754 N N . TRP A 1 95 ? -9.885 5.173 3.349 1.00 90.44 95 TRP A N 1
ATOM 755 C CA . TRP A 1 95 ? -10.744 4.015 3.569 1.00 90.44 95 TRP A CA 1
ATOM 756 C C . TRP A 1 95 ? -11.194 3.375 2.252 1.00 90.44 95 TRP A C 1
ATOM 758 O O . TRP A 1 95 ? -11.029 2.173 2.049 1.00 90.44 95 TRP A O 1
ATOM 768 N N . GLN A 1 96 ? -11.688 4.183 1.309 1.00 88.62 96 GLN A N 1
ATOM 769 C CA . GLN A 1 96 ? -12.075 3.707 -0.022 1.00 88.62 96 GLN A CA 1
ATOM 770 C C . GLN A 1 96 ? -10.901 3.069 -0.764 1.00 88.62 96 GLN A C 1
ATOM 772 O O . GLN A 1 96 ? -11.073 2.057 -1.442 1.00 88.62 96 GLN A O 1
ATOM 777 N N . THR A 1 97 ? -9.701 3.631 -0.632 1.00 89.38 97 THR A N 1
ATOM 778 C CA . THR A 1 97 ? -8.493 3.109 -1.286 1.00 89.38 97 THR A CA 1
ATOM 779 C C . THR A 1 97 ? -8.170 1.710 -0.793 1.00 89.38 97 THR A C 1
ATOM 781 O O . THR A 1 97 ? -8.000 0.807 -1.613 1.00 89.38 97 THR A O 1
ATOM 784 N N . VAL A 1 98 ? -8.159 1.510 0.526 1.00 90.88 98 VAL A N 1
ATOM 785 C CA . VAL A 1 98 ? -7.855 0.205 1.128 1.00 90.88 98 VAL A CA 1
ATOM 786 C C . VAL A 1 98 ? -8.942 -0.824 0.828 1.00 90.88 98 VAL A C 1
ATOM 788 O O . VAL A 1 98 ? -8.618 -1.971 0.544 1.00 90.88 98 VAL A O 1
ATOM 791 N N . GLN A 1 99 ? -10.213 -0.419 0.811 1.00 89.81 99 GLN A N 1
ATOM 792 C CA . GLN A 1 99 ? -11.322 -1.349 0.585 1.00 89.81 99 GLN A CA 1
ATOM 793 C C . GLN A 1 99 ? -11.540 -1.716 -0.889 1.00 89.81 99 GLN A C 1
ATOM 795 O O . GLN A 1 99 ? -12.072 -2.783 -1.187 1.00 89.81 99 GLN A O 1
ATOM 800 N N . THR A 1 100 ? -11.168 -0.843 -1.833 1.00 87.81 100 THR A N 1
ATOM 801 C CA . THR A 1 100 ? -11.528 -1.032 -3.253 1.00 87.81 100 THR A CA 1
ATOM 802 C C . THR A 1 100 ? -10.333 -1.126 -4.192 1.00 87.81 100 THR A C 1
ATOM 804 O O . THR A 1 100 ? -10.308 -1.993 -5.065 1.00 87.81 100 THR A O 1
ATOM 807 N N . ALA A 1 101 ? -9.335 -0.255 -4.039 1.00 87.69 101 ALA A N 1
ATOM 808 C CA . ALA A 1 101 ? -8.223 -0.167 -4.977 1.00 87.69 101 ALA A CA 1
ATOM 809 C C . ALA A 1 101 ? -7.113 -1.168 -4.635 1.00 87.69 101 ALA A C 1
ATOM 811 O O . ALA A 1 101 ? -6.630 -1.870 -5.526 1.00 87.69 101 ALA A O 1
ATOM 812 N N . LEU A 1 102 ? -6.738 -1.267 -3.354 1.00 89.81 102 LEU A N 1
ATOM 813 C CA . LEU A 1 102 ? -5.654 -2.143 -2.894 1.00 89.81 102 LEU A CA 1
ATOM 814 C C . LEU A 1 102 ? -5.880 -3.626 -3.218 1.00 89.81 102 LEU A C 1
ATOM 816 O O . LEU A 1 102 ? -4.950 -4.222 -3.761 1.00 89.81 102 LEU A O 1
ATOM 820 N N . PRO A 1 103 ? -7.066 -4.227 -2.993 1.00 90.81 103 PRO A N 1
ATOM 821 C CA . PRO A 1 103 ? -7.284 -5.643 -3.293 1.00 90.81 103 PRO A CA 1
ATOM 822 C C . PRO A 1 103 ? -7.017 -5.979 -4.764 1.00 90.81 103 PRO A C 1
ATOM 824 O O . PRO A 1 103 ? -6.344 -6.960 -5.075 1.00 90.81 103 PRO A O 1
ATOM 827 N N . GLY A 1 104 ? -7.446 -5.107 -5.684 1.00 89.75 104 GLY A N 1
ATOM 828 C CA . GLY A 1 104 ? -7.162 -5.277 -7.109 1.00 89.75 104 GLY A CA 1
ATOM 829 C C . GLY A 1 104 ? -5.676 -5.122 -7.452 1.00 89.75 104 GLY A C 1
ATOM 830 O O . GLY A 1 104 ? -5.181 -5.782 -8.365 1.00 89.75 104 GLY A O 1
ATOM 831 N N . LEU A 1 105 ? -4.949 -4.260 -6.737 1.00 89.94 105 LEU A N 1
ATOM 832 C CA . LEU A 1 105 ? -3.508 -4.082 -6.927 1.00 89.94 105 LEU A CA 1
ATOM 833 C C . LEU A 1 105 ? -2.710 -5.280 -6.400 1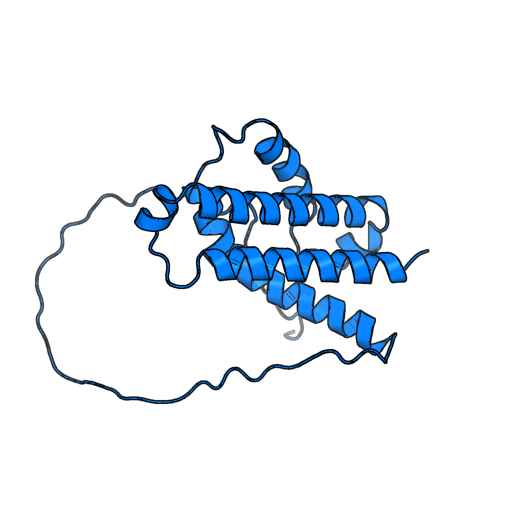.00 89.94 105 LEU A C 1
ATOM 835 O O . LEU A 1 105 ? -1.775 -5.710 -7.075 1.00 89.94 105 LEU A O 1
ATOM 839 N N . ILE A 1 106 ? -3.112 -5.865 -5.268 1.00 91.31 106 ILE A N 1
ATOM 840 C CA . ILE A 1 106 ? -2.504 -7.074 -4.690 1.00 91.31 106 ILE A CA 1
ATOM 841 C C . ILE A 1 106 ? -2.503 -8.216 -5.710 1.00 91.31 106 ILE A C 1
ATOM 843 O O . ILE A 1 106 ? -1.454 -8.814 -5.957 1.00 91.31 106 ILE A O 1
ATOM 847 N N . GLU A 1 107 ? -3.636 -8.475 -6.370 1.00 89.38 107 GLU A N 1
ATOM 848 C CA . GLU A 1 107 ? -3.727 -9.514 -7.406 1.00 89.38 107 GLU A CA 1
ATOM 849 C C . GLU A 1 107 ? -2.733 -9.287 -8.556 1.00 89.38 107 GLU A C 1
ATOM 851 O O . GLU A 1 107 ? -2.159 -10.234 -9.108 1.00 89.38 107 GLU A O 1
ATOM 856 N N . ILE A 1 108 ? -2.521 -8.026 -8.940 1.00 89.25 108 ILE A N 1
ATOM 857 C CA . ILE A 1 108 ? -1.584 -7.671 -10.006 1.00 89.25 108 ILE A CA 1
ATOM 858 C C . ILE A 1 108 ? -0.146 -7.852 -9.523 1.00 89.25 108 ILE A C 1
ATOM 860 O O . ILE A 1 108 ? 0.644 -8.464 -10.241 1.00 89.25 108 ILE A O 1
ATOM 864 N N . TYR A 1 109 ? 0.196 -7.368 -8.327 1.00 89.50 109 TYR A N 1
ATOM 865 C CA . TYR A 1 109 ? 1.540 -7.509 -7.764 1.00 89.50 109 TYR A CA 1
ATOM 866 C C . TYR A 1 109 ? 1.923 -8.977 -7.613 1.00 89.50 109 TYR A C 1
ATOM 868 O O . TYR A 1 109 ? 2.993 -9.366 -8.072 1.00 89.50 109 TYR A O 1
ATOM 876 N N . GLN A 1 110 ? 1.021 -9.820 -7.104 1.00 87.88 110 GLN A N 1
ATOM 877 C CA . GLN A 1 110 ? 1.231 -11.267 -7.020 1.00 87.88 110 GLN A CA 1
ATOM 878 C C . GLN A 1 110 ? 1.492 -11.893 -8.394 1.00 87.88 110 GLN A C 1
ATOM 880 O O . GLN A 1 110 ? 2.386 -12.725 -8.540 1.00 87.88 110 GLN A O 1
ATOM 885 N N . ARG A 1 111 ? 0.743 -11.490 -9.427 1.00 87.38 111 ARG A N 1
ATOM 886 C CA . ARG A 1 111 ? 0.935 -11.997 -10.794 1.00 87.38 111 ARG A CA 1
ATOM 887 C C . ARG A 1 111 ? 2.269 -11.556 -11.390 1.00 87.38 111 ARG A C 1
ATOM 889 O O . ARG A 1 111 ? 2.938 -12.354 -12.044 1.00 87.38 111 ARG A O 1
ATOM 896 N N . CYS A 1 112 ? 2.651 -10.300 -11.177 1.00 85.62 112 CYS A N 1
ATOM 897 C CA . CYS A 1 112 ? 3.927 -9.765 -11.635 1.00 85.62 112 CYS A CA 1
ATOM 898 C C . CYS A 1 112 ? 5.092 -10.450 -10.913 1.00 85.62 112 CYS A C 1
ATOM 900 O O . CYS A 1 112 ? 5.989 -10.957 -11.581 1.00 85.62 112 CYS A O 1
ATOM 902 N N . ALA A 1 113 ? 5.039 -10.548 -9.582 1.00 81.31 113 ALA A N 1
ATOM 903 C CA . ALA A 1 113 ? 6.055 -11.200 -8.758 1.00 81.31 113 ALA A CA 1
ATOM 904 C C . ALA A 1 113 ? 6.231 -12.681 -9.126 1.00 81.31 113 ALA A C 1
ATOM 906 O O . ALA A 1 113 ? 7.358 -13.120 -9.340 1.00 81.31 113 ALA A O 1
ATOM 907 N N . LYS A 1 114 ? 5.138 -13.435 -9.336 1.00 77.81 114 LYS A N 1
ATOM 908 C CA . LYS A 1 114 ? 5.208 -14.832 -9.807 1.00 77.81 114 LYS A CA 1
ATOM 909 C C . LYS A 1 114 ? 5.949 -14.971 -11.138 1.00 77.81 114 LYS A C 1
ATOM 911 O O . LYS A 1 114 ? 6.793 -15.848 -11.255 1.00 77.81 114 LYS A O 1
ATOM 916 N N . ARG A 1 115 ? 5.721 -14.078 -12.110 1.00 73.62 115 ARG A N 1
ATOM 917 C CA . ARG A 1 115 ? 6.444 -14.103 -13.402 1.00 73.62 115 ARG A CA 1
ATOM 918 C C . ARG A 1 115 ? 7.943 -13.815 -13.259 1.00 73.62 115 ARG A C 1
ATOM 920 O O . ARG A 1 115 ? 8.722 -14.259 -14.099 1.00 73.62 115 ARG A O 1
ATOM 927 N N . PHE A 1 116 ? 8.354 -13.081 -12.224 1.00 71.31 116 PHE A N 1
ATOM 928 C CA . PHE A 1 116 ? 9.770 -12.888 -11.898 1.00 71.31 116 PHE A CA 1
ATOM 929 C C . PHE A 1 116 ? 10.350 -14.086 -11.133 1.00 71.31 116 PHE A C 1
ATOM 931 O O . PHE A 1 116 ? 11.457 -14.513 -11.454 1.00 71.31 116 PHE A O 1
ATOM 938 N N . ALA A 1 117 ? 9.591 -14.685 -10.211 1.00 60.53 117 ALA A N 1
ATOM 939 C CA . ALA A 1 117 ? 9.982 -15.882 -9.463 1.00 60.53 117 ALA A CA 1
ATOM 940 C C . ALA A 1 117 ? 10.070 -17.143 -10.346 1.00 60.53 117 ALA A C 1
ATOM 942 O O . ALA A 1 117 ? 10.984 -17.942 -10.186 1.00 60.53 117 ALA A O 1
A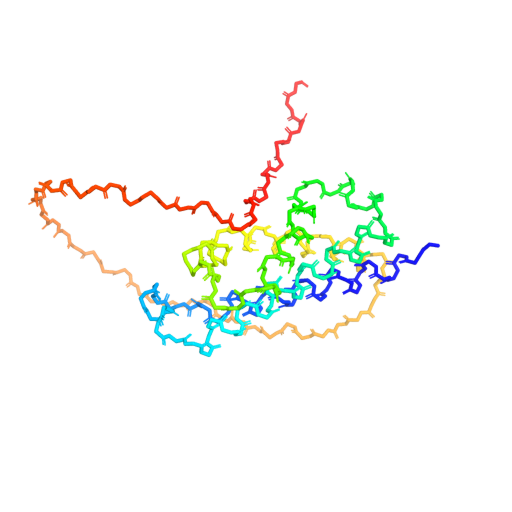TOM 943 N N . GLU A 1 118 ? 9.200 -17.300 -11.348 1.00 54.81 118 GLU A N 1
ATOM 944 C CA . GLU A 1 118 ? 9.297 -18.368 -12.361 1.00 54.81 118 GLU A CA 1
ATOM 945 C C . GLU A 1 118 ? 10.571 -18.248 -13.212 1.00 54.81 118 GLU A C 1
ATOM 947 O O . GLU A 1 118 ? 11.061 -19.236 -13.757 1.00 54.81 118 GLU A O 1
ATOM 952 N N . ARG A 1 119 ? 11.150 -17.044 -13.296 1.00 50.38 119 ARG A N 1
ATOM 953 C CA . ARG A 1 119 ? 12.431 -16.790 -13.966 1.00 50.38 119 ARG A CA 1
ATOM 954 C C . ARG A 1 119 ? 13.642 -16.926 -13.032 1.00 50.38 119 ARG A C 1
ATOM 956 O O . ARG A 1 119 ? 14.765 -17.008 -13.521 1.00 50.38 119 ARG A O 1
ATOM 963 N N . PHE A 1 120 ? 13.406 -16.981 -11.722 1.00 42.34 120 PHE A N 1
ATOM 964 C CA . PHE A 1 120 ? 14.385 -17.088 -10.638 1.00 42.34 120 PHE A CA 1
ATOM 965 C C . PHE A 1 120 ? 13.900 -18.126 -9.611 1.00 42.34 120 PHE A C 1
ATOM 967 O O . PHE A 1 120 ? 13.632 -17.819 -8.451 1.00 42.34 120 PHE A O 1
ATOM 974 N N . VAL A 1 121 ? 13.719 -19.376 -10.033 1.00 40.09 121 VAL A N 1
ATOM 975 C CA . VAL A 1 121 ? 13.297 -20.443 -9.119 1.00 40.09 121 VAL A CA 1
ATOM 976 C C . VAL A 1 121 ? 14.431 -20.720 -8.127 1.00 40.09 121 VAL A C 1
ATOM 978 O O . VAL A 1 121 ? 15.434 -21.306 -8.517 1.00 40.09 121 VAL A O 1
ATOM 981 N N . PHE A 1 122 ? 14.300 -20.254 -6.877 1.00 39.62 122 PHE A N 1
ATOM 982 C CA . PHE A 1 122 ? 14.235 -21.077 -5.653 1.00 39.62 122 PHE A CA 1
ATOM 983 C C . PHE A 1 122 ? 14.383 -20.199 -4.391 1.00 39.62 122 PHE A C 1
ATOM 985 O O . PHE A 1 122 ? 15.493 -19.888 -3.960 1.00 39.62 122 PHE A O 1
ATOM 992 N N . ARG A 1 123 ? 13.275 -19.854 -3.725 1.00 35.69 123 ARG A N 1
ATOM 993 C CA . ARG A 1 123 ? 13.294 -19.614 -2.273 1.00 35.69 123 ARG A CA 1
ATOM 994 C C . ARG A 1 123 ? 11.910 -19.904 -1.680 1.00 35.69 123 ARG A C 1
ATOM 996 O O . ARG A 1 123 ? 10.993 -19.118 -1.894 1.00 35.69 123 ARG A O 1
ATOM 1003 N N . PRO A 1 124 ? 11.718 -21.037 -0.985 1.00 38.75 124 PRO A N 1
ATOM 1004 C CA . PRO A 1 124 ? 10.469 -21.312 -0.299 1.00 38.75 124 PRO A CA 1
ATOM 1005 C C . PRO A 1 124 ? 10.531 -20.665 1.085 1.00 38.75 124 PRO A C 1
ATOM 1007 O O . PRO A 1 124 ? 11.449 -20.948 1.852 1.00 38.75 124 PRO A O 1
ATOM 1010 N N . LEU A 1 125 ? 9.559 -19.824 1.430 1.00 39.88 125 LEU A N 1
ATOM 1011 C CA . LEU A 1 125 ? 9.261 -19.551 2.832 1.00 39.88 125 LEU A CA 1
ATOM 1012 C C . LEU A 1 125 ? 7.741 -19.447 3.033 1.00 39.88 125 LEU A C 1
ATOM 1014 O O . LEU A 1 125 ? 7.111 -18.459 2.680 1.00 39.88 125 LEU A O 1
ATOM 1018 N N . LEU A 1 126 ? 7.212 -20.530 3.611 1.00 35.94 126 LEU A N 1
ATOM 1019 C CA . LEU A 1 126 ? 6.083 -20.593 4.543 1.00 35.94 126 LEU A CA 1
ATOM 1020 C C . LEU A 1 126 ? 4.698 -20.187 4.015 1.00 35.94 126 LEU A C 1
ATOM 1022 O O . LEU A 1 126 ? 4.152 -19.139 4.345 1.00 35.94 126 LEU A O 1
ATOM 1026 N N . ALA A 1 127 ? 4.062 -21.134 3.321 1.00 34.19 127 ALA A N 1
ATOM 1027 C CA . ALA A 1 127 ? 2.611 -21.261 3.370 1.00 34.19 127 ALA A CA 1
ATOM 1028 C C . ALA A 1 127 ? 2.223 -21.718 4.785 1.00 34.19 127 ALA A C 1
ATOM 1030 O O . ALA A 1 127 ? 2.423 -22.877 5.145 1.00 34.19 127 ALA A O 1
ATOM 1031 N N . THR A 1 128 ? 1.725 -20.794 5.605 1.00 37.75 128 THR A N 1
ATOM 1032 C CA . THR A 1 128 ? 0.960 -21.162 6.800 1.00 37.75 128 THR A CA 1
ATOM 1033 C C . THR A 1 128 ? -0.496 -21.231 6.365 1.00 37.75 128 THR A C 1
ATOM 1035 O O . THR A 1 128 ? -1.054 -20.252 5.872 1.00 37.75 128 THR A O 1
ATOM 1038 N N . GLU A 1 129 ? -1.059 -22.430 6.444 1.00 35.31 129 GLU A N 1
ATOM 1039 C CA . GLU A 1 129 ? -2.442 -22.738 6.109 1.00 35.31 129 GLU A CA 1
ATOM 1040 C C . GLU A 1 129 ? -3.397 -21.905 6.975 1.00 35.31 129 GLU A C 1
ATOM 1042 O O . GLU A 1 129 ? -3.379 -22.003 8.201 1.00 35.31 129 GLU A O 1
ATOM 1047 N N . ILE A 1 130 ? -4.260 -21.110 6.339 1.00 34.44 130 ILE A N 1
ATOM 1048 C CA . ILE A 1 130 ? -5.489 -20.622 6.966 1.00 34.44 130 ILE A CA 1
ATOM 1049 C C . ILE A 1 130 ? -6.613 -21.517 6.455 1.00 34.44 130 ILE A C 1
ATOM 1051 O O . ILE A 1 130 ? -7.064 -21.413 5.315 1.00 34.44 130 ILE A O 1
ATOM 1055 N N . PHE A 1 131 ? -7.010 -22.440 7.327 1.00 28.16 131 PHE A N 1
ATOM 1056 C CA . PHE A 1 131 ? -8.223 -23.238 7.234 1.00 28.16 131 PHE A CA 1
ATOM 1057 C C . PHE A 1 131 ? -9.444 -22.305 7.154 1.00 28.16 131 PHE A C 1
ATOM 1059 O O . PHE A 1 131 ? -9.719 -21.552 8.087 1.00 28.16 131 PHE A O 1
ATOM 1066 N N . ILE A 1 132 ? -10.193 -22.377 6.053 1.00 33.38 132 ILE A N 1
ATOM 1067 C CA . ILE A 1 132 ? -11.555 -21.845 5.943 1.00 33.38 132 ILE A CA 1
ATOM 1068 C C . ILE A 1 132 ? -12.502 -23.044 5.880 1.00 33.38 132 ILE A C 1
ATOM 1070 O O . ILE A 1 132 ? -12.364 -23.875 4.986 1.00 33.38 132 ILE A O 1
ATOM 1074 N N . GLY A 1 133 ? -13.490 -23.083 6.777 1.00 29.31 133 GLY A N 1
ATOM 1075 C CA . GLY A 1 133 ? -14.715 -23.867 6.584 1.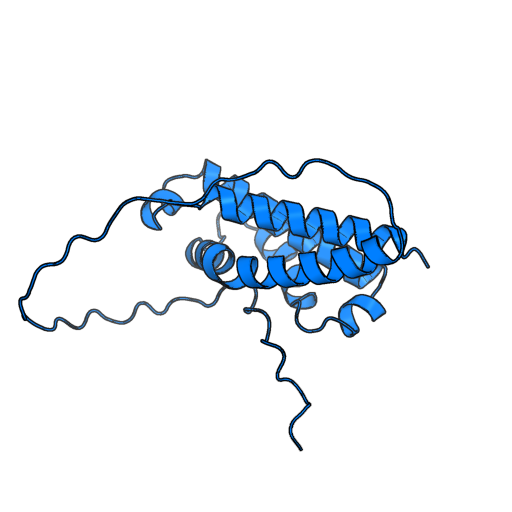00 29.31 133 GLY A CA 1
ATOM 1076 C C . GLY A 1 133 ? -15.257 -24.515 7.854 1.00 29.31 133 GLY A C 1
ATOM 1077 O O . GLY A 1 133 ? -14.763 -25.553 8.273 1.00 29.31 133 GLY A O 1
ATOM 1078 N N . ASP A 1 134 ? -16.264 -23.895 8.477 1.00 31.05 134 ASP A N 1
ATOM 1079 C CA . ASP A 1 134 ? -17.675 -24.312 8.347 1.00 31.05 134 ASP A CA 1
ATOM 1080 C C . ASP A 1 134 ? -18.510 -23.907 9.568 1.00 31.05 134 ASP A C 1
ATOM 1082 O O . ASP A 1 134 ? -18.214 -24.319 10.689 1.00 31.05 134 ASP A O 1
ATOM 1086 N N . SER A 1 135 ? -19.616 -23.181 9.340 1.00 32.50 135 SER A N 1
ATOM 1087 C CA . SER A 1 135 ? -20.906 -23.414 10.024 1.00 32.50 135 SER A CA 1
ATOM 1088 C C . SER A 1 135 ? -22.024 -22.450 9.586 1.00 32.50 135 SER A C 1
ATOM 1090 O O . SER A 1 135 ? -21.748 -21.439 8.942 1.00 32.50 135 SER A O 1
ATOM 1092 N N . PRO A 1 136 ? -23.307 -22.804 9.815 1.00 41.41 136 PRO A N 1
ATOM 1093 C CA . PRO A 1 136 ? -24.261 -22.905 8.723 1.00 41.41 136 PRO A CA 1
ATOM 1094 C C . PRO A 1 136 ? -25.355 -21.832 8.709 1.00 41.41 136 PRO A C 1
ATOM 1096 O O . PRO A 1 136 ? -25.573 -21.057 9.634 1.00 41.41 136 PRO A O 1
ATOM 1099 N N . LYS A 1 137 ? -26.065 -21.863 7.582 1.00 38.88 137 LYS A N 1
ATOM 1100 C CA . LYS A 1 137 ? -27.258 -21.107 7.203 1.00 38.88 137 LYS A CA 1
ATOM 1101 C C . LYS A 1 137 ? -28.338 -21.106 8.297 1.00 38.88 137 LYS A C 1
ATOM 1103 O O . LYS A 1 137 ? -28.807 -22.169 8.689 1.00 38.88 137 LYS A O 1
ATOM 1108 N N . CYS A 1 138 ? -28.843 -19.919 8.633 1.00 28.22 138 CYS A N 1
ATOM 1109 C CA . CYS A 1 138 ? -30.179 -19.737 9.202 1.00 28.22 138 CYS A CA 1
ATOM 1110 C C . CYS A 1 138 ? -31.066 -19.010 8.186 1.00 28.22 138 CYS A C 1
ATOM 1112 O O . CYS A 1 138 ? -30.853 -17.848 7.848 1.00 28.22 138 CYS A O 1
ATOM 1114 N N . SER A 1 139 ? -32.063 -19.729 7.686 1.00 36.97 139 SER A N 1
ATOM 1115 C CA . SER A 1 139 ? -33.217 -19.215 6.956 1.00 36.97 139 SER A CA 1
ATOM 1116 C C . SER A 1 139 ? -34.312 -18.810 7.942 1.00 36.97 139 SER A C 1
ATOM 1118 O O . SER A 1 139 ? -34.669 -19.648 8.763 1.00 36.97 139 SER A O 1
ATOM 1120 N N . HIS A 1 140 ? -34.885 -17.603 7.826 1.00 33.09 140 HIS A N 1
ATOM 1121 C CA . HIS A 1 140 ? -36.345 -17.399 7.740 1.00 33.09 140 HIS A CA 1
ATOM 1122 C C . HIS A 1 140 ? -36.761 -15.911 7.623 1.00 33.09 140 HIS A C 1
ATOM 1124 O O . HIS A 1 140 ? -36.471 -15.092 8.483 1.00 33.09 140 HIS A O 1
ATOM 1130 N N . THR A 1 141 ? -37.487 -15.634 6.530 1.00 34.28 141 THR A N 1
ATOM 1131 C CA . THR A 1 141 ? -38.676 -14.762 6.344 1.00 34.28 141 THR A CA 1
ATOM 1132 C C . THR A 1 141 ? -38.778 -13.315 6.867 1.00 34.28 141 THR A C 1
ATOM 1134 O O . THR A 1 141 ? -38.930 -13.064 8.053 1.00 34.28 141 THR A O 1
ATOM 1137 N N . SER A 1 142 ? -38.956 -12.426 5.873 1.00 36.00 142 SER A N 1
ATOM 1138 C CA . SER A 1 142 ? -39.989 -11.376 5.711 1.00 36.00 142 SER A CA 1
ATOM 1139 C C . SER A 1 142 ? -40.132 -10.246 6.740 1.00 36.00 142 SER A C 1
ATOM 1141 O O . SER A 1 142 ? -40.573 -10.479 7.857 1.00 36.00 142 SER A O 1
ATOM 1143 N N . LEU A 1 143 ? -40.025 -8.994 6.271 1.00 33.66 143 LEU A N 1
ATOM 1144 C CA . LEU A 1 143 ? -41.190 -8.127 6.010 1.00 33.66 143 LEU A CA 1
ATOM 1145 C C . LEU A 1 143 ? -40.772 -6.775 5.402 1.00 33.66 143 LEU A C 1
ATOM 1147 O O . LEU A 1 143 ? -39.714 -6.221 5.677 1.00 33.66 143 LEU A O 1
ATOM 1151 N N . CYS A 1 144 ? -41.649 -6.301 4.524 1.00 28.44 144 CYS A N 1
ATOM 1152 C CA . CYS A 1 144 ? -41.635 -5.051 3.775 1.00 28.44 144 CYS A CA 1
ATOM 1153 C C . CYS A 1 144 ? -41.798 -3.823 4.695 1.00 28.44 144 CYS A C 1
ATOM 1155 O O . CYS A 1 144 ? -42.553 -3.900 5.661 1.00 28.44 144 CYS A O 1
ATOM 1157 N N . GLY A 1 145 ? -41.194 -2.669 4.365 1.00 29.12 145 GLY A N 1
ATOM 1158 C CA . GLY A 1 145 ? -41.554 -1.415 5.042 1.00 29.12 145 GLY A CA 1
ATOM 1159 C C . GLY A 1 145 ? -40.651 -0.194 4.842 1.00 29.12 145 GLY A C 1
ATOM 1160 O O . GLY A 1 145 ? -39.823 0.106 5.688 1.00 29.12 145 GLY A O 1
ATOM 1161 N N . ASN A 1 146 ? -40.959 0.571 3.795 1.00 33.47 146 ASN A N 1
ATOM 1162 C CA . ASN A 1 146 ? -40.785 2.020 3.628 1.00 33.47 146 ASN A CA 1
ATOM 1163 C C . ASN A 1 146 ? -39.400 2.660 3.411 1.00 33.47 146 ASN A C 1
ATOM 1165 O O . ASN A 1 146 ? -38.556 2.826 4.287 1.00 33.47 146 ASN A O 1
ATOM 1169 N N . SER A 1 147 ? -39.316 3.211 2.200 1.00 46.22 147 SER A N 1
ATOM 1170 C CA . SER A 1 147 ? -38.457 4.285 1.731 1.00 46.22 147 SER A CA 1
ATOM 1171 C C . SER A 1 147 ? -38.366 5.473 2.694 1.00 46.22 147 SER A C 1
ATOM 1173 O O . SER A 1 147 ? -39.345 6.188 2.919 1.00 46.22 147 SER A O 1
ATOM 1175 N N . LYS A 1 148 ? -37.141 5.775 3.122 1.00 36.72 148 LYS A N 1
ATOM 1176 C CA . LYS A 1 148 ? -36.680 7.151 3.313 1.00 36.72 148 LYS A CA 1
ATOM 1177 C C . LYS A 1 148 ? -35.381 7.308 2.536 1.00 36.72 148 LYS A C 1
ATOM 1179 O O . LYS A 1 148 ? -34.353 6.745 2.890 1.00 36.72 148 LYS A O 1
ATOM 1184 N N . THR A 1 149 ? -35.465 8.037 1.431 1.00 37.81 149 THR A N 1
ATOM 1185 C CA . THR A 1 149 ? -34.322 8.503 0.650 1.00 37.81 149 THR A CA 1
ATOM 1186 C C . THR A 1 149 ? -33.473 9.423 1.520 1.00 37.81 149 THR A C 1
ATOM 1188 O O . THR A 1 149 ? -33.828 10.581 1.735 1.00 37.81 149 THR A O 1
ATOM 1191 N N . THR A 1 150 ? -32.360 8.908 2.033 1.00 38.28 150 THR A N 1
ATOM 1192 C CA . THR A 1 150 ? -31.258 9.734 2.525 1.00 38.28 150 THR A CA 1
ATOM 1193 C C . THR A 1 150 ? -30.482 10.285 1.323 1.00 38.28 150 THR A C 1
ATOM 1195 O O . THR A 1 150 ? -30.397 9.629 0.278 1.00 38.28 150 THR A O 1
ATOM 1198 N N . PRO A 1 151 ? -29.949 11.514 1.404 1.00 36.81 151 PRO A N 1
ATOM 1199 C CA . PRO A 1 151 ? -29.205 12.092 0.298 1.00 36.81 151 PRO A CA 1
ATOM 1200 C C . PRO A 1 151 ? -27.920 11.283 0.105 1.00 36.81 151 PRO A C 1
ATOM 1202 O O . PRO A 1 151 ? -27.170 11.082 1.057 1.00 36.81 151 PRO A O 1
ATOM 1205 N N . LYS A 1 152 ? -27.677 10.807 -1.125 1.00 39.31 152 LYS A N 1
ATOM 1206 C CA . LYS A 1 152 ? -26.418 10.167 -1.535 1.00 39.31 152 LYS A CA 1
ATOM 1207 C C . LYS A 1 152 ? -25.250 11.027 -1.051 1.00 39.31 152 LYS A C 1
ATOM 1209 O O . LYS A 1 152 ? -24.979 12.080 -1.635 1.00 39.31 152 LYS A O 1
ATOM 1214 N N . ALA A 1 153 ? -24.568 10.571 -0.000 1.00 38.31 153 ALA A N 1
ATOM 1215 C CA . ALA A 1 153 ? -23.268 11.096 0.369 1.00 38.31 153 ALA A CA 1
ATOM 1216 C C . ALA A 1 153 ? -22.394 10.986 -0.879 1.00 38.31 153 ALA A C 1
ATOM 1218 O O . ALA A 1 153 ? -22.293 9.928 -1.505 1.00 38.31 153 ALA A O 1
ATOM 1219 N N . ARG A 1 154 ? -21.858 12.121 -1.315 1.00 40.56 154 ARG A N 1
ATOM 1220 C CA . ARG A 1 154 ? -21.031 12.219 -2.511 1.00 40.56 154 ARG A CA 1
ATOM 1221 C C . ARG A 1 154 ? -19.671 11.613 -2.152 1.00 40.56 154 ARG A C 1
ATOM 1223 O O . ARG A 1 154 ? -18.744 12.341 -1.819 1.00 40.56 154 ARG A O 1
ATOM 1230 N N . THR A 1 155 ? -19.589 10.284 -2.122 1.00 53.19 155 THR A N 1
ATOM 1231 C CA . THR A 1 155 ? -18.370 9.543 -1.784 1.00 53.19 155 THR A CA 1
ATOM 1232 C C . THR A 1 155 ? -17.282 9.931 -2.775 1.00 53.19 155 THR A C 1
ATOM 1234 O O . THR A 1 155 ? -17.456 9.763 -3.986 1.00 53.19 155 THR A O 1
ATOM 1237 N N . ARG A 1 156 ? -16.183 10.504 -2.276 1.00 56.44 156 ARG A N 1
ATOM 1238 C CA . ARG A 1 156 ? -15.019 10.796 -3.114 1.00 56.44 156 ARG A CA 1
ATOM 1239 C C . ARG A 1 156 ? -14.410 9.474 -3.604 1.00 56.44 156 ARG A C 1
ATOM 1241 O O . ARG A 1 156 ? -14.463 8.483 -2.877 1.00 56.44 156 ARG A O 1
ATOM 1248 N N . PRO A 1 157 ? -13.884 9.438 -4.837 1.00 70.94 157 PRO A N 1
ATOM 1249 C CA . PRO A 1 157 ? -13.227 8.247 -5.363 1.00 70.94 157 PRO A CA 1
ATOM 1250 C C . PRO A 1 157 ? -11.981 7.896 -4.530 1.00 70.94 157 PRO A C 1
ATOM 1252 O O . PRO A 1 157 ? -11.433 8.787 -3.882 1.00 70.94 157 PRO A O 1
ATOM 1255 N N . PRO A 1 158 ? -11.519 6.631 -4.553 1.00 75.00 158 PRO A N 1
ATOM 1256 C CA . PRO A 1 158 ? -10.268 6.237 -3.908 1.00 75.00 158 PRO A CA 1
ATOM 1257 C C . PRO A 1 158 ? -9.081 7.056 -4.438 1.00 75.00 158 PRO A C 1
ATOM 1259 O O . PRO A 1 158 ? -9.105 7.543 -5.570 1.00 75.00 158 PRO A O 1
ATOM 1262 N N . ILE A 1 159 ? -8.032 7.162 -3.619 1.00 76.19 159 ILE A N 1
ATOM 1263 C CA . ILE A 1 159 ? -6.776 7.875 -3.899 1.00 76.19 159 ILE A CA 1
ATOM 1264 C C . ILE A 1 159 ? -6.177 7.355 -5.206 1.00 76.19 159 ILE A C 1
ATOM 1266 O O . ILE A 1 159 ? -5.720 8.117 -6.057 1.00 76.19 159 ILE A O 1
ATOM 1270 N N . TRP A 1 160 ? -6.230 6.036 -5.394 1.00 75.69 160 TRP A N 1
ATOM 1271 C CA . TRP A 1 160 ? -5.840 5.399 -6.640 1.00 75.69 160 TRP A CA 1
ATOM 1272 C C . TRP A 1 160 ? -7.058 4.818 -7.338 1.00 75.69 160 TRP A C 1
ATOM 1274 O O . TRP A 1 160 ? -7.865 4.140 -6.698 1.00 75.69 160 TRP A O 1
ATOM 1284 N N . PRO A 1 161 ? -7.199 5.038 -8.656 1.00 73.69 161 PRO A N 1
ATOM 1285 C CA . PRO A 1 161 ? -8.268 4.405 -9.401 1.00 73.69 161 PRO A CA 1
ATOM 1286 C C . PRO A 1 161 ? -8.112 2.887 -9.303 1.00 73.69 161 PRO A C 1
ATOM 1288 O O . PRO A 1 161 ? -6.998 2.364 -9.393 1.00 73.69 161 PRO A O 1
ATOM 1291 N N . ALA A 1 162 ? -9.234 2.182 -9.151 1.00 71.31 162 ALA A N 1
ATOM 1292 C CA . ALA A 1 162 ? -9.231 0.730 -9.224 1.00 71.31 162 ALA A CA 1
ATOM 1293 C C . ALA A 1 162 ? -8.580 0.284 -10.549 1.00 71.31 162 ALA A C 1
ATOM 1295 O O . ALA A 1 162 ? -8.833 0.903 -11.596 1.00 71.31 162 ALA A O 1
ATOM 1296 N N . PRO A 1 163 ? -7.741 -0.765 -10.532 1.00 69.69 163 PRO A N 1
ATOM 1297 C CA . PRO A 1 163 ? -7.069 -1.218 -11.735 1.00 69.69 163 PRO A CA 1
ATOM 1298 C C . PRO A 1 163 ? -8.094 -1.576 -12.811 1.00 69.69 163 PRO A C 1
ATOM 1300 O O . PRO A 1 163 ? -9.100 -2.244 -12.554 1.00 69.69 163 PRO A O 1
ATOM 1303 N N . LYS A 1 164 ? -7.846 -1.127 -14.044 1.00 61.12 164 LYS A N 1
ATOM 1304 C CA . LYS A 1 164 ? -8.716 -1.461 -15.174 1.00 61.12 164 LYS A CA 1
ATOM 1305 C C . LYS A 1 164 ? -8.659 -2.973 -15.391 1.00 61.12 164 LYS A C 1
ATOM 1307 O O . LYS A 1 164 ? -7.598 -3.517 -15.694 1.00 61.12 164 LYS A O 1
ATOM 1312 N N . ARG A 1 165 ? -9.802 -3.649 -15.234 1.00 48.75 165 ARG A N 1
ATOM 1313 C CA . ARG A 1 165 ? -9.953 -5.077 -15.547 1.00 48.75 165 ARG A CA 1
ATOM 1314 C C . ARG A 1 165 ? -9.507 -5.274 -17.000 1.00 48.75 165 ARG A C 1
ATOM 1316 O O . ARG A 1 165 ? -9.988 -4.550 -17.869 1.00 48.75 165 ARG A O 1
ATOM 1323 N N . CYS A 1 166 ? -8.571 -6.190 -17.264 1.00 42.44 166 CYS A N 1
ATOM 1324 C CA . CYS A 1 166 ? -8.127 -6.468 -18.631 1.00 42.44 166 CYS A CA 1
ATOM 1325 C C . CYS A 1 166 ? -9.346 -6.836 -19.486 1.00 42.44 166 CYS A C 1
ATOM 1327 O O . CYS A 1 166 ? -9.907 -7.920 -19.336 1.00 42.44 166 CYS A O 1
ATOM 1329 N N . SER A 1 167 ? -9.757 -5.948 -20.388 1.00 40.00 167 SER A N 1
ATOM 1330 C CA . SER A 1 167 ? -10.606 -6.316 -21.512 1.00 40.00 167 SER A CA 1
ATOM 1331 C C . SER A 1 167 ? -9.770 -7.232 -22.399 1.00 40.00 167 SER A C 1
ATOM 1333 O O . SER A 1 167 ? -8.826 -6.784 -23.045 1.00 40.00 167 SER A O 1
ATOM 1335 N N . ASN A 1 168 ? -10.060 -8.530 -22.337 1.00 34.25 168 ASN A N 1
ATOM 1336 C CA . ASN A 1 168 ? -9.435 -9.549 -23.167 1.00 34.25 168 ASN A CA 1
ATOM 1337 C C . ASN A 1 168 ? -9.602 -9.169 -24.655 1.00 34.25 168 ASN A C 1
ATOM 1339 O O . ASN A 1 168 ? -10.747 -9.070 -25.096 1.00 34.25 168 ASN A O 1
ATOM 1343 N N . PRO A 1 169 ? -8.527 -8.964 -25.440 1.00 39.19 169 PRO A N 1
ATOM 1344 C CA . PRO A 1 169 ? -8.652 -8.679 -26.868 1.00 39.19 169 PRO A CA 1
ATOM 1345 C C . PRO A 1 169 ? -8.915 -9.936 -27.719 1.00 39.19 169 PRO A C 1
ATOM 1347 O O . PRO A 1 169 ? -8.865 -9.859 -28.940 1.00 39.19 169 PRO A O 1
ATOM 1350 N N . ALA A 1 170 ? -9.224 -11.092 -27.123 1.00 35.91 170 ALA A N 1
ATOM 1351 C CA . ALA A 1 170 ? -9.622 -12.294 -27.858 1.00 35.91 170 ALA A CA 1
ATOM 1352 C C . ALA A 1 170 ? -11.147 -12.360 -28.073 1.00 35.91 170 ALA A C 1
ATOM 1354 O O . ALA A 1 170 ? -11.827 -13.219 -27.508 1.00 35.91 170 ALA A O 1
ATOM 1355 N N . ARG A 1 171 ? -11.697 -11.430 -28.864 1.00 40.53 171 ARG A N 1
ATOM 1356 C CA . ARG A 1 171 ? -13.002 -11.608 -29.524 1.00 40.53 171 ARG A CA 1
ATOM 1357 C C . ARG A 1 171 ? -13.180 -10.634 -30.695 1.00 40.53 171 ARG A C 1
ATOM 1359 O O . ARG A 1 171 ? -13.939 -9.678 -30.580 1.00 40.53 171 ARG A O 1
ATOM 1366 N N . VAL A 1 172 ? -12.482 -10.895 -31.800 1.00 37.47 172 VAL A N 1
ATOM 1367 C CA . VAL A 1 172 ? -12.920 -10.589 -33.175 1.00 37.47 172 VAL A CA 1
ATOM 1368 C C . VAL A 1 172 ? -12.419 -11.716 -34.063 1.00 37.47 172 VAL A C 1
ATOM 1370 O O . VAL A 1 172 ? -11.229 -12.067 -33.905 1.00 37.47 172 VAL A O 1
#

pLDDT: mean 71.59, std 23.27, range [28.16, 95.81]